Protein AF-A0A7C3L1G5-F1 (afdb_monomer_lite)

Sequence (84 aa):
METVEQLQNRIQELKKKVQEKRKAIAADQPDPEFRQVRKKLKRLQRKRRRILARGKPLQGAKDKPEKKAAATPEKQETAPEAKA

Foldseek 3Di:
DQDLVNLVVLLVVLVVVLVVVVVVDDPPDDDVVSVVSVVVSVVSVVVSVVVVVVVDPPPPVPDDDDPDDDDDDDDDDDDDDDDD

Radius of gyration: 26.41 Å; chains: 1; bounding box: 71×22×56 Å

pLDDT: mean 73.73, std 17.35, range [43.06, 94.19]

Structure (mmCIF, N/CA/C/O backbone):
data_AF-A0A7C3L1G5-F1
#
_entry.id   AF-A0A7C3L1G5-F1
#
loop_
_atom_site.group_PDB
_atom_site.id
_atom_site.type_symbol
_atom_site.label_atom_id
_atom_site.label_alt_id
_atom_site.label_comp_id
_atom_site.label_asym_id
_atom_site.label_entity_id
_atom_site.label_seq_id
_atom_site.pdbx_PDB_ins_code
_atom_site.Cartn_x
_atom_site.Cartn_y
_atom_site.Cartn_z
_atom_site.occupancy
_atom_site.B_iso_or_equiv
_atom_site.auth_seq_id
_atom_site.auth_comp_id
_atom_site.auth_asym_id
_atom_site.auth_atom_id
_atom_site.pdbx_PDB_model_num
ATOM 1 N N . MET A 1 1 ? -4.050 -10.768 15.599 1.00 59.41 1 MET A N 1
ATOM 2 C CA . MET A 1 1 ? -4.516 -9.814 14.563 1.00 59.41 1 MET A CA 1
ATOM 3 C C . MET A 1 1 ? -3.351 -8.904 14.195 1.00 59.41 1 MET A C 1
ATOM 5 O O . MET A 1 1 ? -2.625 -8.525 15.098 1.00 59.41 1 MET A O 1
ATOM 9 N N . GLU A 1 2 ? -3.140 -8.571 12.918 1.00 70.31 2 GLU A N 1
ATOM 10 C CA . GLU A 1 2 ? -2.111 -7.576 12.545 1.00 70.31 2 GLU A CA 1
ATOM 11 C C . GLU A 1 2 ? -2.494 -6.186 13.064 1.00 70.31 2 GLU A C 1
ATOM 13 O O . GLU A 1 2 ? -3.642 -5.767 12.886 1.00 70.31 2 GLU A O 1
ATOM 18 N N . THR A 1 3 ? -1.546 -5.473 13.675 1.00 83.75 3 THR A N 1
ATOM 19 C CA . THR A 1 3 ? -1.785 -4.129 14.223 1.00 83.75 3 THR A CA 1
ATOM 20 C C . THR A 1 3 ? -1.845 -3.070 13.116 1.00 83.75 3 THR A C 1
ATOM 22 O O . THR A 1 3 ? -1.360 -3.261 11.995 1.00 83.75 3 THR A O 1
ATOM 25 N N . VAL A 1 4 ? -2.452 -1.917 13.416 1.00 83.19 4 VAL A N 1
ATOM 26 C CA . VAL A 1 4 ? -2.504 -0.774 12.484 1.00 83.19 4 VAL A CA 1
ATOM 27 C C . VAL A 1 4 ? -1.095 -0.305 12.104 1.00 83.19 4 VAL A C 1
ATOM 29 O O . VAL A 1 4 ? -0.871 0.045 10.944 1.00 83.19 4 VAL A O 1
ATOM 32 N N . GLU A 1 5 ? -0.147 -0.365 13.039 1.00 87.06 5 GLU A N 1
ATOM 33 C CA . GLU A 1 5 ? 1.267 -0.038 12.822 1.00 87.06 5 GLU A CA 1
ATOM 34 C C . GLU A 1 5 ? 1.949 -1.025 11.872 1.00 87.06 5 GLU A C 1
ATOM 36 O O . GLU A 1 5 ? 2.571 -0.612 10.894 1.00 87.06 5 GLU A O 1
ATOM 41 N N . GLN A 1 6 ?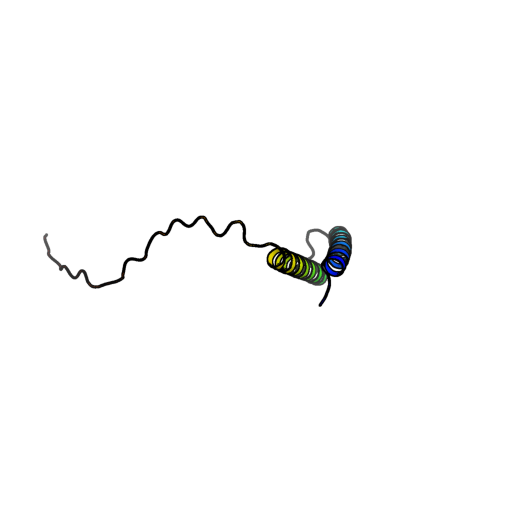 1.746 -2.333 12.064 1.00 87.62 6 GLN A N 1
ATOM 42 C CA . GLN A 1 6 ? 2.258 -3.355 11.143 1.00 87.62 6 GLN A CA 1
ATOM 43 C C . GLN A 1 6 ? 1.708 -3.164 9.720 1.00 87.62 6 GLN A C 1
ATOM 45 O O . GLN A 1 6 ? 2.436 -3.305 8.732 1.00 87.62 6 GLN A O 1
ATOM 50 N N . LEU A 1 7 ? 0.428 -2.794 9.591 1.00 88.00 7 LEU A N 1
ATOM 51 C CA . LEU A 1 7 ? -0.169 -2.457 8.296 1.00 88.00 7 LEU A CA 1
ATOM 52 C C . LEU A 1 7 ? 0.424 -1.178 7.703 1.00 88.00 7 LEU A C 1
ATOM 54 O O . LEU A 1 7 ? 0.616 -1.110 6.490 1.00 88.00 7 LEU A O 1
ATOM 58 N N . GLN A 1 8 ? 0.710 -0.171 8.526 1.00 89.38 8 GLN A N 1
ATOM 59 C CA . GLN A 1 8 ? 1.315 1.083 8.090 1.00 89.38 8 GLN A CA 1
ATOM 60 C C . GLN A 1 8 ? 2.737 0.873 7.564 1.00 89.38 8 GLN A C 1
ATOM 62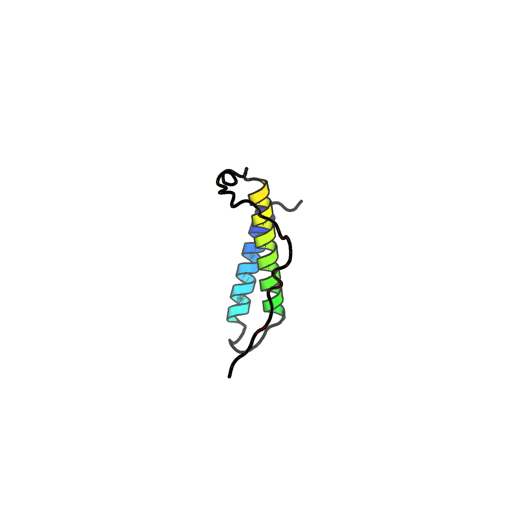 O O . GLN A 1 8 ? 3.032 1.338 6.462 1.00 89.38 8 GLN A O 1
ATOM 67 N N . ASN A 1 9 ? 3.556 0.096 8.272 1.00 92.69 9 ASN A N 1
ATOM 68 C CA . ASN A 1 9 ? 4.913 -0.251 7.846 1.00 92.69 9 ASN A CA 1
ATOM 69 C C . ASN A 1 9 ? 4.893 -0.985 6.498 1.00 92.69 9 ASN A C 1
ATOM 71 O O . ASN A 1 9 ? 5.555 -0.571 5.548 1.00 92.69 9 ASN A O 1
ATOM 75 N N . ARG A 1 10 ? 4.019 -1.990 6.345 1.00 89.75 10 ARG A N 1
ATOM 76 C CA . ARG A 1 10 ? 3.857 -2.709 5.068 1.00 89.75 10 ARG A CA 1
ATOM 77 C C . ARG A 1 10 ? 3.321 -1.834 3.933 1.00 89.75 10 ARG A C 1
ATOM 79 O O . ARG A 1 10 ? 3.687 -2.031 2.777 1.00 89.75 10 ARG A O 1
ATOM 86 N N . ILE A 1 11 ? 2.441 -0.873 4.226 1.00 92.38 11 ILE A N 1
ATOM 87 C CA . ILE A 1 11 ? 1.957 0.099 3.232 1.00 92.38 11 ILE A CA 1
ATOM 88 C C . ILE A 1 11 ? 3.099 1.008 2.771 1.00 92.38 11 ILE A C 1
ATOM 90 O O . ILE A 1 11 ? 3.188 1.284 1.575 1.00 92.38 11 ILE A O 1
ATOM 94 N N . GLN A 1 12 ? 3.951 1.481 3.684 1.00 93.38 12 GLN A N 1
ATOM 95 C CA . GLN A 1 12 ? 5.109 2.305 3.333 1.00 93.38 12 GLN A CA 1
ATOM 96 C C . GLN A 1 12 ? 6.118 1.525 2.488 1.00 93.38 12 GLN A C 1
ATOM 98 O O . GLN A 1 12 ? 6.553 2.018 1.450 1.00 93.38 12 GLN A O 1
ATOM 103 N N . GLU A 1 13 ? 6.419 0.287 2.871 1.00 93.38 13 GLU A N 1
ATOM 104 C CA . GLU A 1 13 ? 7.325 -0.585 2.124 1.00 93.38 13 GLU A CA 1
ATOM 105 C C . GLU A 1 13 ? 6.807 -0.853 0.701 1.00 93.38 13 GLU A C 1
ATOM 107 O O . GLU A 1 13 ? 7.523 -0.679 -0.285 1.00 93.38 13 GLU A O 1
ATOM 112 N N . LEU A 1 14 ? 5.518 -1.185 0.561 1.00 91.25 14 LEU A N 1
ATOM 113 C CA . LEU A 1 14 ? 4.910 -1.385 -0.754 1.00 91.25 14 LEU A CA 1
ATOM 114 C C . LEU A 1 14 ? 4.818 -0.093 -1.566 1.00 91.25 14 LEU A C 1
ATOM 116 O O . LEU A 1 14 ? 4.899 -0.156 -2.787 1.00 91.25 14 LEU A O 1
ATOM 120 N N . LYS A 1 15 ? 4.663 1.078 -0.935 1.00 91.56 15 LYS A N 1
ATOM 121 C CA . LYS A 1 15 ? 4.727 2.364 -1.645 1.00 91.56 15 LYS A CA 1
ATOM 122 C C . LYS A 1 15 ? 6.103 2.588 -2.268 1.00 91.56 15 LYS A C 1
ATOM 124 O O . LYS A 1 15 ? 6.147 2.973 -3.434 1.00 91.56 15 LYS A O 1
ATOM 129 N N . LYS A 1 16 ? 7.184 2.312 -1.528 1.00 92.44 16 LYS A N 1
ATOM 130 C CA . LYS A 1 16 ? 8.558 2.392 -2.051 1.00 92.44 16 LYS A CA 1
ATOM 131 C C . LYS A 1 16 ? 8.739 1.439 -3.234 1.00 92.44 16 LYS A C 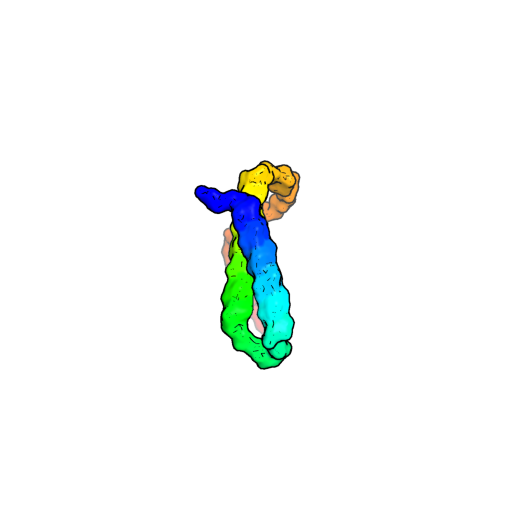1
ATOM 133 O O . LYS A 1 16 ? 9.047 1.899 -4.326 1.00 92.44 16 LYS A O 1
ATOM 138 N N . LYS A 1 17 ? 8.356 0.166 -3.071 1.00 88.38 17 LYS A N 1
ATOM 139 C CA . LYS A 1 17 ? 8.404 -0.843 -4.148 1.00 88.38 17 LYS A CA 1
ATOM 140 C C . LYS A 1 17 ? 7.596 -0.442 -5.388 1.00 88.38 17 LYS A C 1
ATOM 142 O O . LYS A 1 17 ? 8.035 -0.660 -6.509 1.00 88.38 17 LYS A O 1
ATOM 147 N N . VAL A 1 18 ? 6.416 0.163 -5.217 1.00 88.62 18 VAL A N 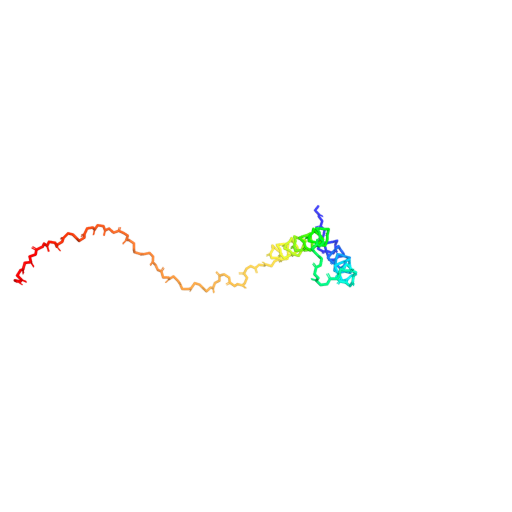1
ATOM 148 C CA . VAL A 1 18 ? 5.622 0.692 -6.344 1.00 88.62 18 VAL A CA 1
ATOM 149 C C . VAL A 1 18 ? 6.346 1.845 -7.034 1.00 88.62 18 VAL A C 1
ATOM 151 O O . VAL A 1 18 ? 6.322 1.910 -8.256 1.00 88.62 18 VAL A O 1
ATOM 154 N N . GLN A 1 19 ? 6.964 2.765 -6.293 1.00 88.56 19 GLN A N 1
ATOM 155 C CA . GLN A 1 19 ? 7.691 3.885 -6.893 1.00 88.56 19 GLN A CA 1
ATOM 156 C C . GLN A 1 19 ? 8.939 3.424 -7.648 1.00 88.56 19 GLN A C 1
ATOM 158 O O . GLN A 1 19 ? 9.159 3.888 -8.761 1.00 88.56 19 GLN A O 1
ATOM 163 N N . GLU A 1 20 ? 9.709 2.498 -7.082 1.00 87.44 20 GLU A N 1
ATOM 164 C CA . GLU A 1 20 ? 10.884 1.908 -7.732 1.00 87.44 20 GLU A CA 1
ATOM 165 C C . GLU A 1 20 ? 10.493 1.181 -9.016 1.00 87.44 20 GLU A C 1
ATOM 167 O O . GLU A 1 20 ? 11.011 1.495 -10.084 1.00 87.44 20 GLU A O 1
ATOM 172 N N . LYS A 1 21 ? 9.489 0.299 -8.949 1.00 83.94 21 LYS A N 1
ATOM 173 C CA . LYS A 1 21 ? 8.996 -0.397 -10.141 1.00 83.94 21 LYS A CA 1
ATOM 174 C C . LYS A 1 21 ? 8.420 0.561 -11.174 1.00 83.94 21 LYS A C 1
ATOM 176 O O . LYS A 1 21 ? 8.686 0.401 -12.351 1.00 83.94 21 LYS A O 1
ATOM 181 N N . ARG A 1 22 ? 7.698 1.606 -10.758 1.00 85.19 22 ARG A N 1
ATOM 182 C CA . ARG A 1 22 ? 7.187 2.627 -11.685 1.00 85.19 22 ARG A CA 1
ATOM 183 C C . ARG A 1 22 ? 8.308 3.360 -12.430 1.00 85.19 22 ARG A C 1
ATOM 185 O O . ARG A 1 22 ? 8.069 3.787 -13.548 1.00 85.19 22 ARG A O 1
ATOM 192 N N . LYS A 1 23 ? 9.483 3.538 -11.817 1.00 82.56 23 LYS A N 1
ATOM 193 C CA . LYS A 1 23 ? 10.660 4.110 -12.491 1.00 82.56 23 LYS A CA 1
ATOM 194 C C . L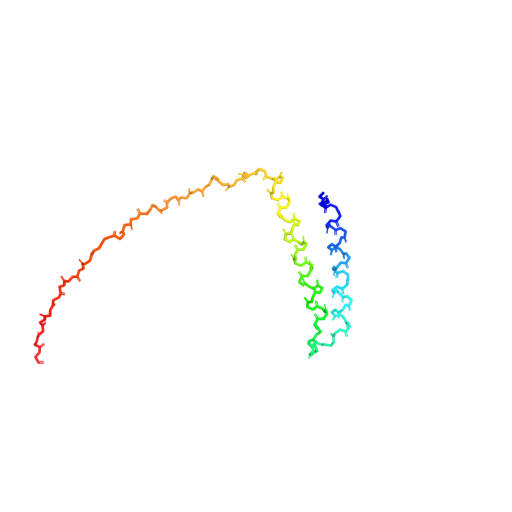YS A 1 23 ? 11.327 3.104 -13.432 1.00 82.56 23 LYS A C 1
ATOM 196 O O . LYS A 1 23 ? 11.838 3.510 -14.464 1.00 82.56 23 LYS A O 1
ATOM 201 N N . ALA A 1 24 ? 11.330 1.823 -13.064 1.00 79.00 24 ALA A N 1
ATOM 202 C CA . ALA A 1 24 ? 11.928 0.751 -13.858 1.00 79.00 24 ALA A CA 1
ATOM 203 C C . ALA A 1 24 ? 11.071 0.338 -15.069 1.00 79.00 24 ALA A C 1
ATOM 205 O O . ALA A 1 24 ? 11.596 -0.159 -16.059 1.00 79.00 24 ALA A O 1
ATOM 206 N N . ILE A 1 25 ? 9.754 0.535 -14.994 1.00 77.12 25 ILE A N 1
ATOM 207 C CA . ILE A 1 25 ? 8.816 0.192 -16.062 1.00 77.12 25 ILE A CA 1
ATOM 208 C C . ILE A 1 25 ? 8.749 1.351 -17.050 1.00 77.12 25 ILE A C 1
ATOM 210 O O . ILE A 1 25 ? 8.271 2.436 -16.711 1.00 77.12 25 ILE A O 1
ATOM 214 N N . ALA A 1 26 ? 9.193 1.106 -18.282 1.00 70.94 26 ALA A N 1
ATOM 215 C CA . ALA A 1 26 ? 8.894 1.985 -19.405 1.00 70.94 26 ALA A CA 1
ATOM 216 C C . ALA A 1 26 ? 7.369 2.128 -19.542 1.00 70.94 26 ALA A C 1
ATOM 218 O O . ALA A 1 26 ? 6.644 1.149 -19.362 1.00 70.94 26 ALA A O 1
ATOM 219 N N . ALA A 1 27 ? 6.883 3.336 -19.845 1.00 68.12 27 ALA A N 1
ATOM 220 C CA . ALA A 1 27 ? 5.457 3.686 -19.823 1.00 68.12 27 ALA A CA 1
ATOM 221 C C . ALA A 1 27 ? 4.551 2.724 -20.624 1.00 68.12 27 ALA A C 1
ATOM 223 O O . ALA A 1 27 ? 3.376 2.580 -20.285 1.00 68.12 27 ALA A O 1
ATOM 224 N N . ASP A 1 28 ? 5.123 2.019 -21.602 1.00 65.69 28 ASP A N 1
ATOM 225 C CA . ASP A 1 28 ? 4.419 1.155 -22.547 1.00 65.69 28 ASP A CA 1
ATOM 226 C C . ASP A 1 28 ? 4.579 -0.353 -22.288 1.00 65.69 28 ASP A C 1
ATOM 228 O O . ASP A 1 28 ? 4.031 -1.160 -23.039 1.00 65.69 28 ASP A O 1
ATOM 232 N N . GLN A 1 29 ? 5.275 -0.773 -21.220 1.00 73.81 29 GLN A N 1
ATOM 233 C CA . GLN A 1 29 ? 5.343 -2.193 -20.853 1.00 73.81 29 GLN A CA 1
ATOM 234 C C . GLN A 1 29 ? 4.397 -2.553 -19.698 1.00 73.81 29 GLN A C 1
ATOM 236 O O . GLN A 1 29 ? 4.579 -2.103 -18.560 1.00 73.81 29 GLN A O 1
ATOM 241 N N . PRO A 1 30 ? 3.393 -3.417 -19.936 1.00 69.94 30 PRO A N 1
ATOM 242 C CA . PRO A 1 30 ? 2.551 -3.923 -18.867 1.00 69.94 30 PRO A CA 1
ATOM 243 C C . PRO A 1 30 ? 3.335 -4.914 -17.996 1.00 69.94 30 PRO A C 1
ATOM 245 O O . PRO A 1 30 ? 3.450 -6.087 -18.332 1.00 69.94 30 PRO A O 1
ATOM 248 N N . ASP A 1 31 ? 3.817 -4.464 -16.835 1.00 81.75 31 ASP A N 1
ATOM 249 C CA . ASP A 1 31 ? 4.436 -5.348 -15.841 1.00 81.75 31 ASP A CA 1
ATOM 250 C C . ASP A 1 31 ? 3.357 -6.010 -14.943 1.00 81.75 31 ASP A C 1
ATOM 252 O O . ASP A 1 31 ? 2.702 -5.339 -14.117 1.00 81.75 31 ASP A O 1
ATOM 256 N N . PRO A 1 32 ? 3.131 -7.334 -15.070 1.00 84.44 32 PRO A N 1
ATOM 257 C CA . PRO A 1 32 ? 2.178 -8.057 -14.235 1.00 84.44 32 PRO A CA 1
ATOM 258 C C . PRO A 1 32 ? 2.562 -8.021 -12.751 1.00 84.44 32 PRO A C 1
ATOM 260 O O . PRO A 1 32 ? 1.676 -8.002 -11.889 1.00 84.44 32 PRO A O 1
ATOM 263 N N . GLU A 1 33 ? 3.850 -7.950 -12.428 1.00 84.75 33 GLU A N 1
ATOM 264 C CA . GLU A 1 33 ? 4.351 -7.908 -11.064 1.00 84.75 33 GLU A CA 1
ATOM 265 C C . GLU A 1 33 ? 4.046 -6.551 -10.413 1.00 84.75 33 GLU A C 1
ATOM 267 O O . GLU A 1 33 ? 3.503 -6.493 -9.306 1.00 84.75 33 GLU A O 1
ATOM 272 N N . PHE A 1 34 ? 4.252 -5.440 -11.123 1.00 86.56 34 PHE A N 1
ATOM 273 C CA . PHE A 1 34 ? 3.803 -4.114 -10.686 1.00 86.56 34 PHE A CA 1
ATOM 274 C C . PHE A 1 34 ? 2.305 -4.061 -10.398 1.00 86.56 34 PHE A C 1
ATOM 276 O O . PHE A 1 34 ? 1.863 -3.523 -9.370 1.00 86.56 34 PHE A O 1
ATOM 283 N N . ARG A 1 35 ? 1.496 -4.677 -11.268 1.00 88.12 35 ARG A N 1
ATOM 284 C CA . ARG A 1 35 ? 0.046 -4.772 -11.067 1.00 88.12 35 ARG A CA 1
ATOM 285 C C . ARG A 1 35 ? -0.287 -5.534 -9.784 1.00 88.12 35 ARG A C 1
ATOM 287 O O . ARG A 1 35 ? -1.194 -5.118 -9.052 1.00 88.12 35 ARG A O 1
ATOM 294 N N . GLN A 1 36 ? 0.434 -6.613 -9.479 1.00 89.69 36 GLN A N 1
ATOM 295 C CA . GLN A 1 36 ? 0.266 -7.365 -8.233 1.00 89.69 36 GLN A CA 1
ATOM 296 C C . GLN A 1 36 ? 0.648 -6.537 -7.001 1.00 89.69 36 GLN A C 1
ATOM 298 O O . GLN A 1 36 ? -0.145 -6.453 -6.055 1.00 89.69 36 GLN A O 1
ATOM 303 N N . VAL A 1 37 ? 1.795 -5.851 -7.026 1.00 89.56 37 VAL A N 1
ATOM 304 C CA . VAL A 1 37 ? 2.251 -4.984 -5.925 1.00 89.56 37 VAL A CA 1
ATOM 305 C C . VAL A 1 37 ? 1.224 -3.874 -5.656 1.00 89.56 37 VAL A C 1
ATOM 307 O O . VAL A 1 37 ? 0.814 -3.658 -4.511 1.00 89.56 37 VAL A O 1
ATOM 310 N N . ARG A 1 38 ? 0.696 -3.232 -6.708 1.00 90.69 38 ARG A N 1
ATOM 311 C CA . ARG A 1 38 ? -0.343 -2.194 -6.591 1.00 90.69 38 ARG A CA 1
ATOM 312 C C . ARG A 1 38 ? -1.658 -2.740 -6.021 1.00 90.69 38 ARG A C 1
ATOM 314 O O . ARG A 1 38 ? -2.291 -2.083 -5.189 1.00 90.69 38 ARG A O 1
ATOM 321 N N . LYS A 1 39 ? -2.080 -3.946 -6.427 1.00 93.25 39 LYS A N 1
ATOM 322 C CA . LYS A 1 39 ? -3.256 -4.627 -5.850 1.00 93.25 39 LYS A CA 1
ATOM 323 C C . LYS A 1 39 ? -3.049 -4.920 -4.360 1.00 93.25 39 LYS A C 1
ATOM 325 O O . LYS A 1 39 ? -3.954 -4.657 -3.564 1.00 93.25 39 LYS A O 1
ATOM 330 N N . LYS A 1 40 ? -1.868 -5.411 -3.970 1.00 91.81 40 LYS A N 1
ATOM 331 C CA . LYS A 1 40 ? -1.514 -5.707 -2.571 1.00 91.81 40 LYS A CA 1
ATOM 332 C C . LYS A 1 40 ? -1.538 -4.442 -1.707 1.00 91.81 40 LYS A C 1
ATOM 334 O O . LYS A 1 40 ? -2.169 -4.444 -0.650 1.00 91.81 40 LYS A O 1
ATOM 339 N N . LEU A 1 41 ? -0.979 -3.337 -2.207 1.00 92.81 41 LEU A N 1
ATOM 340 C CA . LEU A 1 41 ? -1.027 -2.025 -1.553 1.00 92.81 41 LEU A CA 1
ATOM 341 C C . LEU A 1 41 ? -2.474 -1.566 -1.297 1.00 92.81 41 LEU A C 1
ATOM 343 O O . LEU A 1 41 ? -2.824 -1.223 -0.166 1.00 92.81 41 LEU A O 1
ATOM 347 N N . LYS A 1 42 ? -3.345 -1.626 -2.318 1.00 93.56 42 LYS A N 1
ATOM 348 C CA . LYS A 1 42 ? -4.768 -1.261 -2.173 1.00 93.56 42 LYS A CA 1
ATOM 349 C C . LYS A 1 42 ? -5.491 -2.139 -1.146 1.00 93.56 42 LYS A C 1
ATOM 351 O O . LYS A 1 42 ? -6.304 -1.629 -0.374 1.00 93.56 42 LYS A O 1
ATOM 356 N N . ARG A 1 43 ? -5.215 -3.449 -1.114 1.00 94.19 43 ARG A N 1
ATOM 357 C CA . ARG A 1 43 ? -5.811 -4.372 -0.128 1.00 94.19 43 ARG A CA 1
ATOM 358 C C . ARG A 1 43 ? -5.429 -3.988 1.303 1.00 94.19 43 ARG A C 1
ATOM 360 O O . ARG A 1 43 ? -6.312 -3.910 2.156 1.00 94.19 43 ARG A O 1
ATOM 367 N N . LEU A 1 44 ? -4.157 -3.679 1.555 1.00 91.62 44 LEU A N 1
ATOM 368 C CA . LEU A 1 44 ? -3.686 -3.276 2.886 1.00 91.62 44 LEU A CA 1
ATOM 369 C C . LEU A 1 44 ? -4.250 -1.919 3.321 1.00 91.62 44 LEU A C 1
ATOM 371 O O . LEU A 1 44 ? -4.692 -1.785 4.459 1.00 91.62 44 LEU A O 1
ATOM 375 N N . GLN A 1 45 ? -4.342 -0.945 2.413 1.00 91.12 45 GLN A N 1
ATOM 376 C CA . GLN A 1 45 ? -4.990 0.344 2.690 1.00 91.12 45 GLN A CA 1
ATOM 377 C C . GLN A 1 45 ? -6.467 0.176 3.072 1.00 91.12 45 GLN A C 1
ATOM 379 O O . GLN A 1 45 ? -6.928 0.773 4.046 1.00 91.12 45 GLN A O 1
ATOM 384 N N . ARG A 1 46 ? -7.206 -0.678 2.349 1.00 92.94 46 ARG A N 1
ATOM 385 C CA . ARG A 1 46 ? -8.599 -1.018 2.684 1.00 92.94 46 ARG A CA 1
ATOM 386 C C . ARG A 1 46 ? -8.697 -1.700 4.049 1.00 92.94 46 ARG A C 1
ATOM 388 O O . ARG A 1 46 ? -9.575 -1.344 4.829 1.00 92.94 46 ARG A O 1
ATOM 395 N N . LYS A 1 47 ? -7.793 -2.637 4.356 1.00 88.88 47 LYS A N 1
ATOM 396 C CA . LYS A 1 47 ? -7.733 -3.320 5.660 1.00 88.88 47 LYS A CA 1
ATOM 397 C C . LYS A 1 47 ? -7.476 -2.326 6.798 1.00 88.88 47 LYS A C 1
ATOM 399 O O . LYS A 1 47 ? -8.239 -2.315 7.758 1.00 88.88 47 LYS A O 1
ATOM 404 N N . ARG A 1 48 ? -6.500 -1.422 6.641 1.00 88.06 48 ARG A N 1
ATOM 405 C CA . ARG A 1 48 ? -6.222 -0.332 7.593 1.00 88.06 48 ARG A CA 1
ATOM 406 C C . ARG A 1 48 ? -7.449 0.557 7.801 1.00 88.06 48 ARG A C 1
ATOM 408 O O . ARG A 1 48 ? -7.829 0.797 8.939 1.00 88.06 48 ARG A O 1
ATOM 415 N N . ARG A 1 49 ? -8.116 0.987 6.720 1.00 88.56 49 ARG A N 1
ATOM 416 C CA . ARG A 1 49 ? -9.337 1.811 6.804 1.00 88.56 49 ARG A CA 1
ATOM 417 C C . ARG A 1 49 ? -10.463 1.101 7.558 1.00 88.56 49 ARG A C 1
ATOM 419 O O . ARG A 1 49 ? -11.123 1.738 8.363 1.00 88.56 49 ARG A O 1
ATOM 426 N N . ARG A 1 50 ? -10.670 -0.201 7.327 1.00 88.81 50 ARG A N 1
ATOM 427 C CA . ARG A 1 50 ? -11.688 -0.996 8.041 1.00 88.81 50 ARG A CA 1
ATOM 428 C C . ARG A 1 50 ? -11.396 -1.106 9.535 1.00 88.81 50 ARG A C 1
ATOM 430 O O . ARG A 1 50 ? -12.319 -0.987 10.326 1.00 88.81 50 ARG A O 1
ATOM 437 N N . ILE A 1 51 ? -10.137 -1.316 9.915 1.00 85.38 51 ILE A N 1
ATOM 438 C CA . ILE A 1 51 ? -9.741 -1.391 11.329 1.00 85.38 51 ILE A CA 1
ATOM 439 C C . ILE A 1 51 ? -9.932 -0.030 12.007 1.00 85.38 51 ILE A C 1
ATOM 441 O O . ILE A 1 51 ? -10.555 0.038 13.059 1.00 85.38 51 ILE A O 1
ATOM 445 N N . LEU A 1 52 ? -9.496 1.056 11.362 1.00 83.88 52 LEU A N 1
ATOM 446 C CA . LEU A 1 52 ? -9.706 2.416 11.869 1.00 83.88 52 LEU A CA 1
ATOM 447 C C . LEU A 1 52 ? -11.194 2.781 11.968 1.00 83.88 52 LEU A C 1
ATOM 449 O O . LEU A 1 52 ? -11.596 3.419 12.930 1.00 83.88 52 LEU A O 1
ATOM 453 N N . ALA A 1 53 ? -12.018 2.358 11.004 1.00 83.19 53 ALA A N 1
ATOM 454 C CA . ALA A 1 53 ? -13.462 2.583 11.034 1.00 83.19 53 ALA A CA 1
ATOM 455 C C . ALA A 1 53 ? -14.164 1.779 12.139 1.00 83.19 53 ALA A C 1
ATOM 457 O O . ALA A 1 53 ? -15.134 2.262 12.700 1.00 83.19 53 ALA A O 1
ATOM 458 N N . ARG A 1 54 ? -13.669 0.582 12.482 1.00 79.94 54 ARG A N 1
ATOM 459 C CA . ARG A 1 54 ? -14.171 -0.193 13.631 1.00 79.94 54 ARG A CA 1
ATOM 460 C C . ARG A 1 54 ? -13.823 0.453 14.974 1.00 79.94 54 ARG A C 1
ATOM 462 O O . ARG A 1 54 ? -14.583 0.299 15.917 1.00 79.94 54 ARG A O 1
ATOM 469 N N . GLY A 1 55 ? -12.697 1.164 15.051 1.00 64.75 55 GLY A N 1
ATOM 470 C CA . GLY A 1 55 ? -12.291 1.923 16.238 1.00 64.75 55 GLY A CA 1
ATOM 471 C C . GLY A 1 55 ? -12.912 3.320 16.344 1.00 64.75 55 GLY A C 1
ATOM 472 O O . GLY A 1 55 ? -12.693 3.996 17.343 1.00 64.75 55 GLY A O 1
ATOM 473 N N . LYS A 1 56 ? -13.666 3.774 15.333 1.00 66.06 56 LYS A N 1
ATOM 474 C CA . LYS A 1 56 ? -14.336 5.077 15.339 1.00 66.06 56 LYS A CA 1
ATOM 475 C C . LYS A 1 56 ? -15.834 4.846 15.567 1.00 66.06 56 LYS A C 1
ATOM 477 O O . LYS A 1 56 ? -16.465 4.250 14.693 1.00 66.06 56 LYS A O 1
ATOM 482 N N . PRO A 1 57 ? -16.430 5.281 16.693 1.00 54.47 57 PRO A N 1
ATOM 483 C CA . PRO A 1 57 ? -17.880 5.263 16.809 1.00 54.47 57 PRO A CA 1
ATOM 484 C C . PRO A 1 57 ? -18.452 6.101 15.663 1.00 54.47 57 PRO A C 1
ATOM 486 O O . PRO A 1 57 ? -17.900 7.145 15.310 1.00 54.47 57 PRO A O 1
ATOM 489 N N . LEU A 1 58 ? -19.522 5.606 15.045 1.00 55.81 58 LEU A N 1
ATOM 490 C CA . LEU A 1 58 ? -20.266 6.248 13.962 1.00 55.81 58 LEU A CA 1
ATOM 491 C C . LEU A 1 58 ? -20.923 7.563 14.440 1.00 55.81 58 LEU A C 1
ATOM 493 O O . LEU A 1 58 ? -22.143 7.682 14.457 1.00 55.81 58 LEU A O 1
ATOM 497 N N . GLN A 1 59 ? -20.142 8.574 14.819 1.00 50.28 59 GLN A N 1
ATOM 498 C CA . GLN A 1 59 ? -20.608 9.959 14.867 1.00 50.28 59 GLN A CA 1
ATOM 499 C C . GLN A 1 59 ? -20.747 10.428 13.415 1.00 50.28 59 GLN A C 1
ATOM 501 O O . GLN A 1 59 ? -19.794 10.898 12.801 1.00 50.28 59 GLN A O 1
ATOM 506 N N . GLY A 1 60 ? -21.913 10.160 12.828 1.00 50.47 60 GLY A N 1
ATOM 507 C CA . GLY A 1 60 ? -22.243 10.539 11.453 1.00 50.47 60 GLY A CA 1
ATOM 508 C C . GLY A 1 60 ? -23.365 9.723 10.806 1.00 50.47 60 GLY A C 1
ATOM 509 O O . GLY A 1 60 ? -23.860 10.118 9.763 1.00 50.47 60 GLY A O 1
ATOM 510 N N . ALA A 1 61 ? -23.821 8.620 11.415 1.00 54.31 61 ALA A N 1
ATOM 511 C CA . ALA A 1 61 ? -25.014 7.889 10.957 1.00 54.31 61 ALA A CA 1
ATOM 512 C C . ALA A 1 61 ? -26.325 8.425 11.581 1.00 54.31 61 ALA A C 1
ATOM 514 O O . ALA A 1 61 ? -27.288 7.681 11.754 1.00 54.31 61 ALA A O 1
ATOM 515 N N . LYS A 1 62 ? -26.351 9.714 11.937 1.00 55.53 62 LYS A N 1
ATOM 516 C CA . LYS A 1 62 ? -27.553 10.473 1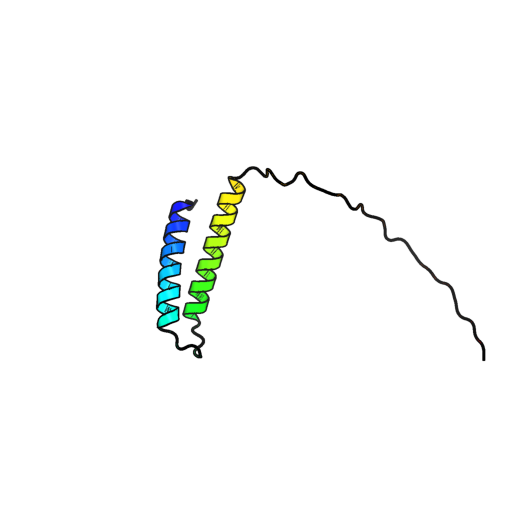2.304 1.00 55.53 62 LYS A CA 1
ATOM 517 C C . LYS A 1 62 ? -27.673 11.678 11.373 1.00 55.53 62 LYS A C 1
ATOM 519 O O . LYS A 1 62 ? -27.480 12.794 11.807 1.00 55.53 62 LYS A O 1
ATOM 524 N N . ASP A 1 63 ? -27.921 11.421 10.097 1.00 48.50 63 ASP A N 1
ATOM 525 C CA . ASP A 1 63 ? -28.663 12.341 9.230 1.00 48.50 63 ASP A CA 1
ATOM 526 C C . ASP A 1 63 ? -29.196 11.524 8.049 1.00 48.50 63 ASP A C 1
ATOM 528 O O . ASP A 1 63 ? -28.634 11.444 6.957 1.00 48.50 63 ASP A O 1
ATOM 532 N N . LYS A 1 64 ? -30.272 10.792 8.348 1.00 55.59 64 LYS A N 1
ATOM 533 C CA . LYS A 1 64 ? -31.272 10.418 7.351 1.00 55.59 64 LYS A CA 1
ATOM 534 C C . LYS A 1 64 ? -31.947 11.720 6.904 1.00 55.59 64 LYS A C 1
ATOM 536 O O . LYS A 1 64 ? -32.328 12.510 7.761 1.00 55.59 64 LYS A O 1
ATOM 541 N N . PRO A 1 65 ? -32.291 11.834 5.618 1.00 49.19 65 PRO A N 1
ATOM 542 C CA . PRO A 1 65 ? -33.714 11.932 5.357 1.00 49.19 65 PRO A CA 1
ATOM 543 C C . PRO A 1 65 ? -34.180 10.654 4.678 1.00 49.19 65 PRO A C 1
ATOM 545 O O . PRO A 1 65 ? -33.758 10.278 3.585 1.00 49.19 65 PRO A O 1
ATOM 548 N N . GLU A 1 66 ? -35.073 9.978 5.388 1.00 48.25 66 GLU A N 1
ATOM 549 C CA . GLU A 1 66 ? -36.019 9.031 4.831 1.00 48.25 66 GLU A CA 1
ATOM 550 C C . GLU A 1 66 ? -36.724 9.666 3.628 1.00 48.25 66 GLU A C 1
ATOM 552 O O . GLU A 1 66 ? -37.522 10.586 3.789 1.00 48.25 66 GLU A O 1
ATOM 557 N N . LYS A 1 67 ? -36.504 9.133 2.424 1.00 47.81 67 LYS A N 1
ATOM 558 C CA . LYS A 1 67 ? -37.572 9.103 1.423 1.00 47.81 67 LYS A CA 1
ATOM 559 C C . LYS A 1 67 ? -38.121 7.685 1.413 1.00 47.81 67 LYS A C 1
ATOM 561 O O . LYS A 1 67 ? -37.484 6.746 0.946 1.00 47.81 67 LYS A O 1
ATOM 566 N N . LYS A 1 68 ? -39.255 7.572 2.101 1.00 46.09 68 LYS A N 1
ATOM 567 C CA . LYS A 1 68 ? -40.056 6.378 2.332 1.00 46.09 68 LYS A CA 1
ATOM 568 C C . LYS A 1 68 ? -40.352 5.645 1.027 1.00 46.09 68 LYS A C 1
ATOM 570 O O . LYS A 1 68 ? -40.556 6.256 -0.018 1.00 46.09 68 LYS A O 1
ATOM 575 N N . ALA A 1 69 ? -40.412 4.328 1.155 1.00 57.50 69 ALA A N 1
ATOM 576 C CA . ALA A 1 69 ? -41.038 3.435 0.205 1.00 57.50 69 ALA A CA 1
ATOM 577 C C . ALA A 1 69 ? -42.476 3.877 -0.131 1.00 57.50 69 ALA A C 1
ATOM 579 O O . ALA A 1 69 ? -43.231 4.268 0.757 1.00 57.50 69 ALA A O 1
ATOM 580 N N . ALA A 1 70 ? -42.845 3.729 -1.398 1.00 43.06 70 ALA A N 1
ATOM 581 C CA . ALA A 1 70 ? -44.196 3.427 -1.860 1.00 43.06 70 ALA A CA 1
ATOM 582 C C . ALA A 1 70 ? -43.988 2.520 -3.085 1.00 43.06 70 ALA A C 1
ATOM 584 O O . ALA A 1 70 ? -43.367 2.923 -4.061 1.00 43.06 70 ALA A O 1
ATOM 585 N N . ALA A 1 71 ? -44.127 1.210 -2.894 1.00 45.50 71 ALA A N 1
ATOM 586 C CA . ALA A 1 71 ? -45.330 0.488 -3.295 1.00 45.50 71 ALA A CA 1
ATOM 587 C C . ALA A 1 71 ? -45.439 0.374 -4.825 1.00 45.50 71 ALA A C 1
ATOM 589 O O . ALA A 1 71 ? -45.971 1.249 -5.495 1.00 45.50 71 ALA A O 1
ATOM 590 N N . THR A 1 72 ? -44.970 -0.749 -5.369 1.00 49.94 72 THR A N 1
ATOM 591 C CA . THR A 1 72 ? -45.667 -1.390 -6.491 1.00 49.94 72 THR A CA 1
ATOM 592 C C . THR A 1 72 ? -47.084 -1.728 -6.027 1.00 49.94 72 THR A C 1
ATOM 594 O O . THR A 1 72 ? -47.226 -2.422 -5.017 1.00 49.94 72 THR A O 1
ATOM 597 N N . PRO A 1 73 ? -48.109 -1.227 -6.729 1.00 52.50 73 PRO A N 1
ATOM 598 C CA . PRO A 1 73 ? -49.076 -2.153 -7.309 1.00 52.50 73 PRO A CA 1
ATOM 599 C C . PRO A 1 73 ? -49.503 -1.763 -8.739 1.00 52.50 73 PRO A C 1
ATOM 601 O O . PRO A 1 73 ? -49.603 -0.594 -9.083 1.00 52.50 73 PRO A O 1
ATOM 604 N N . GLU A 1 74 ? -49.739 -2.807 -9.534 1.00 43.19 74 GLU A N 1
ATOM 605 C CA . GLU A 1 74 ? -50.816 -2.969 -10.523 1.00 43.19 74 GLU A CA 1
ATOM 606 C C . GLU A 1 74 ? -51.048 -1.971 -11.682 1.00 43.19 74 GLU A C 1
ATOM 608 O O . GLU A 1 74 ? -51.285 -0.784 -11.513 1.00 43.19 74 GLU A O 1
ATOM 613 N N . LYS A 1 75 ? -51.100 -2.570 -12.884 1.00 52.47 75 LYS A N 1
ATOM 614 C CA . LYS A 1 75 ? -52.042 -2.322 -13.993 1.00 52.47 75 LYS A CA 1
ATOM 615 C C . LYS A 1 75 ? -52.553 -0.884 -14.199 1.00 52.47 75 LYS A C 1
ATOM 617 O O . LYS A 1 75 ? -53.504 -0.451 -13.560 1.00 52.47 75 LYS A O 1
ATOM 622 N N . GLN A 1 76 ? -52.095 -0.268 -15.288 1.00 48.19 76 GLN A N 1
ATOM 623 C CA . GLN A 1 76 ? -52.976 0.526 -16.148 1.00 48.19 76 GLN A CA 1
ATOM 624 C C . GLN A 1 76 ? -53.029 -0.115 -17.536 1.00 48.19 76 GLN A C 1
ATOM 626 O O . GLN A 1 76 ? -52.177 0.090 -18.395 1.00 48.19 76 GLN A O 1
ATOM 631 N N . GLU A 1 77 ? -54.040 -0.961 -17.689 1.00 58.16 77 GLU A N 1
ATOM 632 C CA . GLU A 1 77 ? -54.715 -1.244 -18.945 1.00 58.16 77 GLU A CA 1
ATOM 633 C C . GLU A 1 77 ? -55.681 -0.079 -19.210 1.00 58.16 77 GLU A C 1
ATOM 635 O O . GLU A 1 77 ? -56.591 0.140 -18.419 1.00 58.16 77 GLU A O 1
ATOM 640 N N . THR A 1 78 ? -55.458 0.669 -20.290 1.00 48.53 78 THR A N 1
ATOM 641 C CA . THR A 1 78 ? -56.445 1.482 -21.036 1.00 48.53 78 THR A CA 1
ATOM 642 C C . THR A 1 78 ? -55.825 1.691 -22.424 1.00 48.53 78 THR A C 1
ATOM 644 O O . THR A 1 78 ? -54.916 2.501 -22.568 1.00 48.53 78 THR A O 1
ATOM 647 N N . ALA A 1 79 ? -55.968 0.732 -23.337 1.00 53.97 79 ALA A N 1
ATOM 648 C CA . ALA A 1 79 ? -57.073 0.542 -24.287 1.00 53.97 79 ALA A CA 1
ATOM 649 C C . ALA A 1 79 ? -56.918 1.382 -25.587 1.00 53.97 79 ALA A C 1
ATOM 651 O O . ALA A 1 79 ? -56.488 2.532 -25.519 1.00 53.97 79 ALA A O 1
ATOM 652 N N . PRO A 1 80 ? -57.215 0.789 -26.765 1.00 62.00 80 PRO A N 1
ATOM 653 C CA . PRO A 1 80 ? -56.950 1.334 -28.100 1.00 62.00 80 PRO A CA 1
ATOM 654 C C . PRO A 1 80 ? -58.155 2.101 -28.675 1.00 62.00 80 PRO A C 1
ATOM 656 O O . PRO A 1 80 ? -59.284 1.730 -28.399 1.00 62.00 80 PRO A O 1
ATOM 659 N N . GLU A 1 81 ? -57.928 3.098 -29.533 1.00 51.09 81 GLU A N 1
ATOM 660 C CA . GLU A 1 81 ? -58.853 3.565 -30.593 1.00 51.09 81 GLU A CA 1
ATOM 661 C C . GLU A 1 81 ? -58.144 4.707 -31.346 1.00 51.09 81 GLU A C 1
ATOM 663 O O . GLU A 1 81 ? -57.700 5.670 -30.734 1.00 51.09 81 GLU A O 1
ATOM 668 N N . ALA A 1 82 ? -57.740 4.521 -32.602 1.00 57.94 82 ALA A N 1
ATOM 669 C CA . ALA A 1 82 ? -58.531 4.657 -33.829 1.00 57.94 82 ALA A CA 1
ATOM 670 C C . ALA A 1 82 ? -58.616 6.094 -34.374 1.00 57.94 82 ALA A C 1
ATOM 672 O O . ALA A 1 82 ? -58.810 7.051 -33.630 1.00 57.94 82 ALA A O 1
ATOM 673 N N . LYS A 1 83 ? -58.629 6.134 -35.717 1.00 50.44 83 LYS A N 1
ATOM 674 C CA . LYS A 1 83 ? -58.912 7.240 -36.656 1.00 50.44 83 LYS A CA 1
ATOM 675 C C . LYS A 1 83 ? -57.657 8.008 -37.095 1.00 50.44 83 LYS A C 1
ATOM 677 O O . LYS A 1 83 ? -56.883 8.432 -36.253 1.00 50.44 83 LYS A O 1
ATOM 682 N N . ALA A 1 84 ? -57.391 8.228 -38.381 1.00 53.62 84 ALA A N 1
ATOM 683 C CA . ALA A 1 84 ? -58.085 7.926 -39.637 1.00 53.62 84 ALA A CA 1
ATOM 684 C C . ALA A 1 84 ? -57.044 7.909 -40.772 1.00 53.62 84 ALA A C 1
ATOM 686 O O . ALA A 1 84 ? -55.953 8.486 -40.555 1.00 53.62 84 ALA A O 1
#

Secondary structure (DSSP, 8-state):
---HHHHHHHHHHHHHHHHHHHHHS-TT---HHHHHHHHHHHHHHHHHHHHHHHTS--TT------------------------